Protein AF-A0A350P9X5-F1 (afdb_monomer)

Radius of gyration: 18.27 Å; Cα contacts (8 Å, |Δi|>4): 72; chains: 1; bounding box: 36×51×40 Å

Sequence (80 aa):
MTELPNRRPCITQDVAEGLVVTVSYHPETDEPCEVFLTGRGPKASDSPMAEALYELGVTASKLIQREFEDEQITRFNKTS

Organism: NCBI:txid589873

Foldseek 3Di:
DPDDPDPFDKDWDDDPPQKIKIWGADSPPRHTDDIDIDGDDDDDPDDVVVVVNVVVVVVVVCVVVVVVVVVVVVVVVPPD

Structure (mmCIF, N/CA/C/O backbone):
data_AF-A0A350P9X5-F1
#
_entry.id   AF-A0A350P9X5-F1
#
loop_
_atom_site.group_PDB
_atom_site.id
_atom_site.type_symbol
_atom_site.label_atom_id
_atom_site.label_alt_id
_atom_site.label_comp_id
_atom_site.label_asym_id
_atom_site.label_entity_id
_atom_site.label_seq_id
_atom_site.pdbx_PDB_ins_code
_atom_site.Cartn_x
_atom_site.Cartn_y
_atom_site.Cartn_z
_atom_site.occupancy
_atom_site.B_iso_or_equiv
_atom_site.auth_seq_id
_atom_site.auth_comp_id
_atom_site.auth_asym_id
_atom_site.auth_atom_id
_atom_site.pdbx_PDB_model_num
ATOM 1 N N . MET A 1 1 ? -16.010 -12.332 26.127 1.00 44.16 1 MET A N 1
ATOM 2 C CA . MET A 1 1 ? -14.881 -12.339 25.177 1.00 44.16 1 MET A CA 1
ATOM 3 C C . MET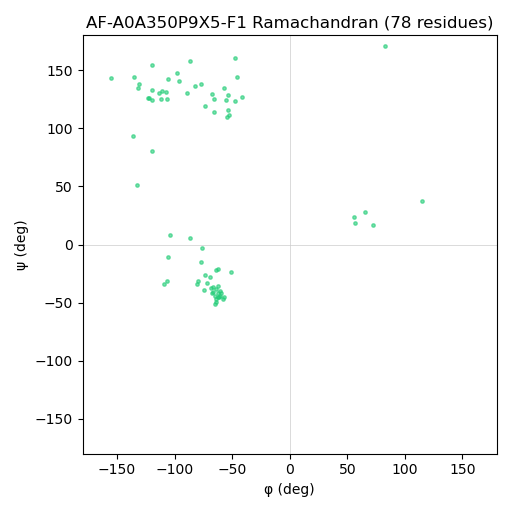 A 1 1 ? -15.342 -11.516 23.995 1.00 44.16 1 MET A C 1
ATOM 5 O O . MET A 1 1 ? -16.328 -11.902 23.388 1.00 44.16 1 MET A O 1
ATOM 9 N N . THR A 1 2 ? -14.759 -10.344 23.761 1.00 54.88 2 THR A N 1
ATOM 10 C CA . THR A 1 2 ? -15.020 -9.575 22.540 1.00 54.88 2 THR A CA 1
ATOM 11 C C . THR A 1 2 ? -14.476 -10.397 21.380 1.00 54.88 2 THR A C 1
ATOM 13 O O . THR A 1 2 ? -13.279 -10.681 21.348 1.00 54.88 2 THR A O 1
ATOM 16 N N . GLU A 1 3 ? -15.359 -10.878 20.505 1.00 59.97 3 GLU A N 1
ATOM 17 C CA . GLU A 1 3 ? -14.954 -11.542 19.269 1.00 59.97 3 GLU A CA 1
ATOM 18 C C . GLU A 1 3 ? -14.003 -10.589 18.540 1.00 59.97 3 GLU A C 1
ATOM 20 O O . GLU A 1 3 ? -14.364 -9.455 18.228 1.00 59.97 3 GLU A O 1
ATOM 25 N N . LEU A 1 4 ? -12.741 -11.000 18.385 1.00 56.28 4 LEU A N 1
ATOM 26 C CA . LEU A 1 4 ? -11.762 -10.229 17.627 1.00 56.28 4 LEU A CA 1
ATOM 27 C C . LEU A 1 4 ? -12.361 -10.018 16.234 1.00 56.28 4 LEU A C 1
ATOM 29 O O . LEU A 1 4 ? -12.740 -11.021 15.620 1.00 56.28 4 LEU A O 1
ATOM 33 N N . PRO A 1 5 ? -12.495 -8.768 15.751 1.00 56.50 5 PRO A N 1
ATOM 34 C CA . PRO A 1 5 ? -13.164 -8.515 14.490 1.00 56.50 5 PRO A CA 1
ATOM 35 C C . PRO A 1 5 ? -12.519 -9.378 13.413 1.00 56.50 5 PRO A C 1
ATOM 37 O O . PRO A 1 5 ? -11.290 -9.431 13.278 1.00 56.50 5 PRO A O 1
ATOM 40 N N . ASN A 1 6 ? -13.381 -10.105 12.704 1.00 61.66 6 ASN A N 1
ATOM 41 C CA . ASN A 1 6 ? -13.027 -10.926 11.557 1.00 61.66 6 ASN A CA 1
ATOM 42 C C . ASN A 1 6 ? -12.097 -10.114 10.640 1.00 61.66 6 ASN A C 1
ATOM 44 O O . ASN A 1 6 ? -12.251 -8.892 10.554 1.00 61.66 6 ASN A O 1
ATOM 48 N N . ARG A 1 7 ? -11.109 -10.761 9.996 1.00 63.41 7 ARG A N 1
ATOM 49 C CA . ARG A 1 7 ? -10.130 -10.066 9.131 1.00 63.41 7 ARG A CA 1
ATOM 50 C C . ARG A 1 7 ? -10.847 -9.013 8.279 1.00 63.41 7 ARG A C 1
ATOM 52 O O . ARG A 1 7 ? -11.827 -9.358 7.623 1.00 63.41 7 ARG A O 1
ATOM 59 N N . ARG A 1 8 ? -10.365 -7.761 8.311 1.00 72.06 8 ARG A N 1
ATOM 60 C CA . ARG A 1 8 ? -10.955 -6.650 7.546 1.00 72.06 8 ARG A CA 1
ATOM 61 C C . ARG A 1 8 ? -11.194 -7.112 6.100 1.00 72.06 8 ARG A C 1
ATOM 63 O O . ARG A 1 8 ? -10.231 -7.590 5.490 1.00 72.06 8 ARG A O 1
ATOM 70 N N . PRO A 1 9 ? -12.428 -7.031 5.569 1.00 82.62 9 PRO A N 1
ATOM 71 C CA . PRO A 1 9 ? -12.686 -7.378 4.180 1.00 82.62 9 PRO A CA 1
ATOM 72 C C . PRO A 1 9 ? -11.805 -6.514 3.281 1.00 82.62 9 PRO A C 1
ATOM 74 O O . PRO A 1 9 ? -11.660 -5.312 3.507 1.00 82.62 9 PRO A O 1
ATOM 77 N N . CYS A 1 10 ? -11.170 -7.136 2.291 1.00 86.06 10 CYS A N 1
ATOM 78 C CA . CYS A 1 10 ? -10.304 -6.435 1.358 1.00 86.06 10 CYS A CA 1
ATOM 79 C C . CYS A 1 10 ? -10.563 -6.870 -0.083 1.00 86.06 10 CYS A C 1
ATOM 81 O O . CYS A 1 10 ? -10.844 -8.035 -0.366 1.00 86.06 10 CYS A O 1
ATOM 83 N N . ILE A 1 11 ? -10.454 -5.911 -0.997 1.00 86.75 11 ILE A N 1
ATOM 84 C CA . ILE A 1 11 ? -10.562 -6.119 -2.439 1.00 86.75 11 ILE A CA 1
ATOM 85 C C . ILE A 1 11 ? -9.197 -5.819 -3.036 1.00 86.75 11 ILE A C 1
ATOM 87 O O . ILE A 1 11 ? -8.614 -4.781 -2.739 1.00 86.75 11 ILE A O 1
ATOM 91 N N . THR A 1 12 ? -8.683 -6.727 -3.865 1.00 87.81 12 THR A N 1
ATOM 92 C CA . THR A 1 12 ? -7.389 -6.576 -4.539 1.00 87.81 12 THR A CA 1
ATOM 93 C C . THR A 1 12 ? -7.583 -6.590 -6.048 1.00 87.81 12 THR A C 1
ATOM 95 O O . THR A 1 12 ? -8.280 -7.465 -6.559 1.00 87.81 12 THR A O 1
ATOM 98 N N . GLN A 1 13 ? -6.965 -5.643 -6.750 1.00 84.06 13 GLN A N 1
ATOM 99 C CA . GLN A 1 13 ? -6.946 -5.589 -8.208 1.00 84.06 13 GLN A CA 1
ATOM 100 C C . GLN A 1 13 ? -5.528 -5.388 -8.736 1.00 84.06 13 GLN A C 1
ATOM 102 O O . GLN A 1 13 ? -4.770 -4.570 -8.211 1.00 84.06 13 GLN A O 1
ATOM 107 N N . ASP A 1 14 ? -5.202 -6.113 -9.804 1.00 81.06 14 ASP A N 1
ATOM 108 C CA . ASP A 1 14 ? -4.028 -5.841 -10.623 1.00 81.06 14 ASP A CA 1
ATOM 109 C C . ASP A 1 14 ? -4.288 -4.592 -11.474 1.00 81.06 14 ASP A C 1
ATOM 111 O O . ASP A 1 14 ? -5.206 -4.533 -12.294 1.00 81.06 14 ASP A O 1
ATOM 115 N N . VAL A 1 15 ? -3.456 -3.586 -11.264 1.00 71.38 15 VAL A N 1
ATOM 116 C CA . VAL A 1 15 ? -3.298 -2.413 -12.113 1.00 71.38 15 VAL A CA 1
ATOM 117 C C . VAL A 1 15 ? -2.082 -2.670 -13.008 1.00 71.38 15 VAL A C 1
ATOM 119 O O . VAL A 1 15 ? -1.163 -3.401 -12.648 1.00 71.38 15 VAL A O 1
ATOM 122 N N . ALA A 1 16 ? -2.104 -2.142 -14.230 1.00 66.31 16 ALA A N 1
ATOM 123 C CA . ALA A 1 16 ? -1.066 -2.384 -15.232 1.00 66.31 16 ALA A CA 1
ATOM 124 C C . ALA A 1 16 ? 0.374 -2.220 -14.689 1.00 66.31 16 ALA A C 1
ATOM 126 O O . ALA A 1 16 ? 0.603 -1.564 -13.674 1.00 66.31 16 ALA A O 1
ATOM 127 N N . GLU A 1 17 ? 1.351 -2.792 -15.400 1.00 69.38 17 GLU A N 1
ATOM 128 C CA . GLU A 1 17 ? 2.780 -2.736 -15.029 1.00 69.38 17 GLU A CA 1
ATOM 129 C C . GLU A 1 17 ? 3.120 -3.463 -13.712 1.00 69.38 17 GLU A C 1
ATOM 131 O O . GLU A 1 17 ? 4.077 -3.122 -13.019 1.00 69.38 17 GLU A O 1
ATOM 136 N N . GLY A 1 18 ? 2.334 -4.485 -13.354 1.00 71.81 18 GLY A N 1
ATOM 137 C CA . GLY A 1 18 ? 2.587 -5.308 -12.167 1.00 71.81 18 GLY A CA 1
ATOM 138 C C . GLY A 1 18 ? 2.301 -4.591 -10.846 1.00 71.81 18 GLY A C 1
ATOM 139 O O . GLY A 1 18 ? 2.773 -5.040 -9.799 1.00 71.81 18 GLY A O 1
ATOM 140 N N . LEU A 1 19 ? 1.550 -3.487 -10.872 1.00 77.12 19 LEU A N 1
ATOM 141 C CA . LEU A 1 19 ? 1.063 -2.811 -9.676 1.00 77.12 19 LEU A CA 1
ATOM 142 C C . LEU A 1 19 ? -0.198 -3.509 -9.168 1.00 77.12 19 LEU A C 1
ATOM 144 O O . LEU A 1 19 ? -1.109 -3.807 -9.918 1.00 77.12 19 LEU A O 1
ATOM 148 N N . VAL A 1 20 ? -0.301 -3.726 -7.871 1.00 83.19 20 VAL A N 1
ATOM 149 C CA . VAL A 1 20 ? -1.471 -4.329 -7.242 1.00 83.19 20 VAL A CA 1
ATOM 150 C C . VAL A 1 20 ? -1.997 -3.364 -6.200 1.00 83.19 20 VAL A C 1
ATOM 152 O O . VAL A 1 20 ? -1.254 -2.939 -5.313 1.00 83.19 20 VAL A O 1
ATOM 155 N N . VAL A 1 21 ? -3.279 -3.032 -6.304 1.00 82.81 21 VAL A N 1
ATOM 156 C CA . VAL A 1 21 ? -3.984 -2.155 -5.371 1.00 82.81 21 VAL A CA 1
ATOM 157 C C . VAL A 1 21 ? -4.910 -3.003 -4.518 1.00 82.81 21 VAL A C 1
ATOM 159 O O . VAL A 1 21 ? -5.757 -3.723 -5.043 1.00 82.81 21 VAL A O 1
ATOM 162 N N . THR A 1 22 ? -4.778 -2.889 -3.203 1.00 86.62 22 THR A N 1
ATOM 163 C CA . THR A 1 22 ? -5.662 -3.533 -2.235 1.00 86.62 22 THR A CA 1
ATOM 164 C C . THR A 1 22 ? -6.341 -2.469 -1.387 1.00 86.62 22 THR A C 1
ATOM 166 O O . THR A 1 22 ? -5.663 -1.679 -0.742 1.00 86.62 22 THR A O 1
ATOM 169 N N . VAL A 1 23 ? -7.671 -2.461 -1.341 1.00 85.56 23 VAL A N 1
ATOM 170 C CA . VAL A 1 23 ? -8.453 -1.596 -0.444 1.00 85.56 23 VAL A CA 1
ATOM 171 C C . VAL A 1 23 ? -9.054 -2.456 0.659 1.00 85.56 23 VAL A C 1
ATOM 173 O O . VAL A 1 23 ? -9.628 -3.505 0.372 1.00 85.56 23 VAL A O 1
ATOM 176 N N . SER A 1 24 ? -8.909 -2.024 1.909 1.00 84.75 24 SER A N 1
ATOM 177 C CA . SER A 1 24 ? -9.510 -2.657 3.085 1.00 84.75 24 SER A CA 1
ATOM 178 C C . SER A 1 24 ? -10.679 -1.824 3.598 1.00 84.75 24 SER A C 1
ATOM 180 O O . SER A 1 24 ? -10.600 -0.594 3.625 1.00 84.75 24 SER A O 1
ATOM 182 N N . TYR A 1 25 ? -11.728 -2.497 4.058 1.00 83.12 25 TYR A N 1
ATOM 183 C CA . TYR A 1 25 ? -12.985 -1.886 4.483 1.00 83.12 25 TYR A CA 1
ATOM 184 C C . TYR A 1 25 ? -13.283 -2.185 5.955 1.00 83.12 25 TYR A C 1
ATOM 186 O O . TYR A 1 25 ? -12.807 -3.178 6.522 1.00 83.12 25 TYR A O 1
ATOM 194 N N . HIS A 1 26 ? -14.057 -1.308 6.592 1.00 84.88 26 HIS A N 1
ATOM 195 C CA . HIS A 1 26 ? -14.530 -1.503 7.954 1.00 84.88 26 HIS A CA 1
ATOM 196 C C . HIS A 1 26 ? -15.523 -2.675 7.981 1.00 84.88 26 HIS A C 1
ATOM 198 O O . HIS A 1 26 ? -16.472 -2.676 7.198 1.00 84.88 26 HIS A O 1
ATOM 204 N N . PRO A 1 27 ? -15.363 -3.662 8.878 1.00 81.88 27 PRO A N 1
ATOM 205 C CA . PRO A 1 27 ? -16.165 -4.886 8.842 1.00 81.88 27 PRO A CA 1
ATOM 206 C C . PRO A 1 27 ? -17.665 -4.665 9.088 1.00 81.88 27 PRO A C 1
ATOM 208 O O . PRO A 1 2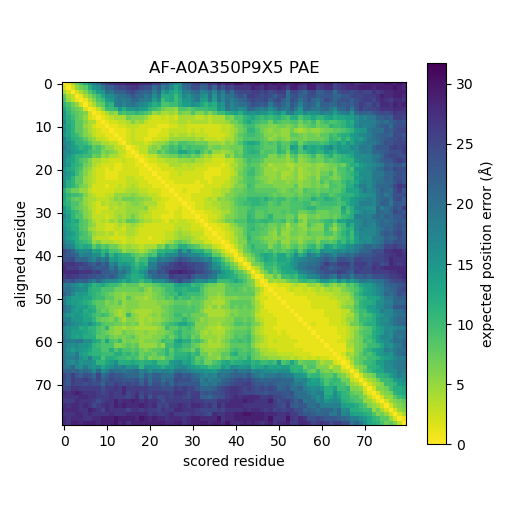7 ? -18.463 -5.514 8.704 1.00 81.88 27 PRO A O 1
ATOM 211 N N . GLU A 1 28 ? -18.050 -3.556 9.726 1.00 84.50 28 GLU A N 1
ATOM 212 C CA . GLU A 1 28 ? -19.452 -3.274 10.073 1.00 84.50 28 GLU A CA 1
ATOM 213 C C . GLU A 1 28 ? -20.093 -2.186 9.208 1.00 84.50 28 GLU A C 1
ATOM 215 O O . GLU A 1 28 ? -21.298 -2.221 8.981 1.00 84.50 28 GLU A O 1
ATOM 220 N N . THR A 1 29 ? -19.309 -1.211 8.739 1.00 86.31 29 THR A N 1
ATOM 221 C CA . THR A 1 29 ? -19.834 -0.043 8.003 1.00 86.31 29 THR A CA 1
ATOM 222 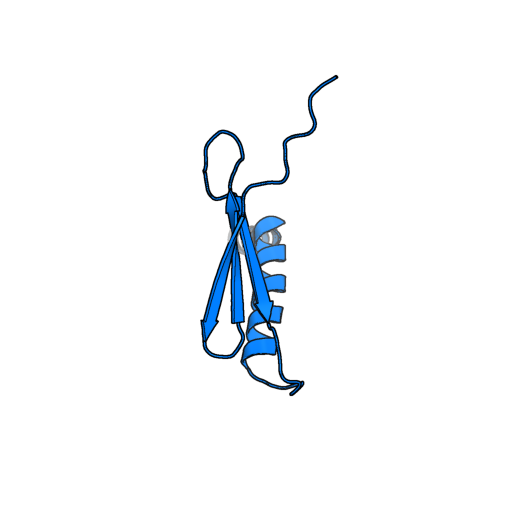C C . THR A 1 29 ? -19.539 -0.114 6.512 1.00 86.31 29 THR A C 1
ATOM 224 O O . THR A 1 29 ? -20.087 0.680 5.757 1.00 86.31 29 THR A O 1
ATOM 227 N N . ASP A 1 30 ? -18.682 -1.050 6.090 1.00 80.75 30 ASP A N 1
ATOM 228 C CA . ASP A 1 30 ? -18.166 -1.173 4.722 1.00 80.75 30 ASP A CA 1
ATOM 229 C C . ASP A 1 30 ? -17.470 0.103 4.212 1.00 80.75 30 ASP A C 1
ATOM 231 O O . ASP A 1 30 ? -17.263 0.304 3.018 1.00 80.75 30 ASP A O 1
ATOM 235 N N . GLU A 1 31 ? -17.072 0.992 5.124 1.00 80.12 31 GLU A N 1
ATOM 236 C CA . GLU A 1 31 ? -16.361 2.214 4.770 1.00 80.12 31 GLU A CA 1
ATOM 237 C C . GLU A 1 31 ? -14.888 1.903 4.462 1.00 80.12 31 GLU A C 1
ATOM 239 O O . GLU A 1 31 ? -14.250 1.126 5.184 1.00 80.12 31 GLU A O 1
ATOM 244 N N . PRO A 1 32 ? -14.306 2.503 3.408 1.00 79.00 32 PRO A N 1
ATOM 245 C CA . PRO A 1 32 ? -12.910 2.281 3.060 1.00 79.00 32 PRO A CA 1
ATOM 246 C C . PRO A 1 32 ? -11.998 2.845 4.152 1.00 79.00 32 PRO A C 1
ATOM 248 O O . PRO A 1 32 ? -12.071 4.021 4.502 1.00 79.00 32 PRO A O 1
ATOM 251 N N . CYS A 1 33 ? -11.119 1.996 4.677 1.00 80.06 33 CYS A N 1
ATOM 252 C CA . CYS A 1 33 ? -10.252 2.322 5.809 1.00 80.06 33 CYS A CA 1
ATOM 253 C C . CYS A 1 33 ? -8.782 2.469 5.413 1.00 80.06 33 CYS A C 1
ATOM 255 O O . CYS A 1 33 ? -8.055 3.242 6.029 1.00 80.06 33 CYS A O 1
ATOM 257 N N . GLU A 1 34 ? -8.318 1.686 4.439 1.00 79.25 34 GLU A N 1
ATOM 258 C CA . GLU A 1 34 ? -6.890 1.572 4.138 1.00 79.25 34 GLU A CA 1
ATOM 259 C C . GLU A 1 34 ? -6.663 1.150 2.688 1.00 79.25 34 GLU A C 1
ATOM 261 O O . GLU A 1 34 ? -7.407 0.326 2.155 1.00 79.25 34 GLU A O 1
ATOM 266 N N . VAL A 1 35 ? -5.617 1.690 2.061 1.00 81.25 35 VAL A N 1
ATOM 267 C CA . VAL A 1 35 ? -5.182 1.310 0.713 1.00 81.25 35 VAL A CA 1
ATOM 268 C C . VAL A 1 35 ? -3.730 0.852 0.777 1.00 81.25 35 VAL A C 1
ATOM 270 O O . VAL A 1 35 ? -2.866 1.582 1.252 1.00 81.25 35 VAL A O 1
ATOM 273 N N . PHE A 1 36 ? -3.459 -0.345 0.265 1.00 82.56 36 PHE A N 1
ATOM 274 C CA . PHE A 1 36 ? -2.126 -0.907 0.101 1.00 82.56 36 PHE A CA 1
ATOM 275 C C . PHE A 1 36 ? -1.777 -1.001 -1.379 1.00 82.56 36 PHE A C 1
ATOM 277 O O . PHE A 1 36 ? -2.548 -1.527 -2.179 1.00 82.56 36 PHE A O 1
ATOM 284 N N . LEU A 1 37 ? -0.584 -0.534 -1.729 1.00 81.88 37 LEU A N 1
ATOM 285 C CA . LEU A 1 37 ? -0.021 -0.650 -3.068 1.00 81.88 37 LEU A CA 1
ATOM 286 C C . LEU A 1 37 ? 1.164 -1.611 -3.009 1.00 81.88 37 LEU A C 1
ATOM 288 O O . LEU A 1 37 ? 2.074 -1.428 -2.203 1.00 81.88 37 LEU A O 1
ATOM 292 N N . THR A 1 38 ? 1.157 -2.649 -3.841 1.00 76.56 38 THR A N 1
ATOM 293 C CA . THR A 1 38 ? 2.246 -3.634 -3.899 1.00 76.56 38 THR A CA 1
ATOM 294 C C . THR A 1 38 ? 2.671 -3.875 -5.339 1.00 76.56 38 THR A C 1
ATOM 296 O O . THR A 1 38 ? 1.829 -4.043 -6.208 1.00 76.56 38 THR A O 1
ATOM 299 N N . GLY A 1 39 ? 3.973 -3.903 -5.616 1.00 72.31 39 GLY A N 1
ATOM 300 C CA . GLY A 1 39 ? 4.489 -4.321 -6.923 1.00 72.31 39 GLY A CA 1
ATOM 301 C C . GLY A 1 39 ? 4.740 -5.831 -6.956 1.00 72.31 39 GLY A C 1
ATOM 302 O O . GLY A 1 39 ? 5.408 -6.357 -6.063 1.00 7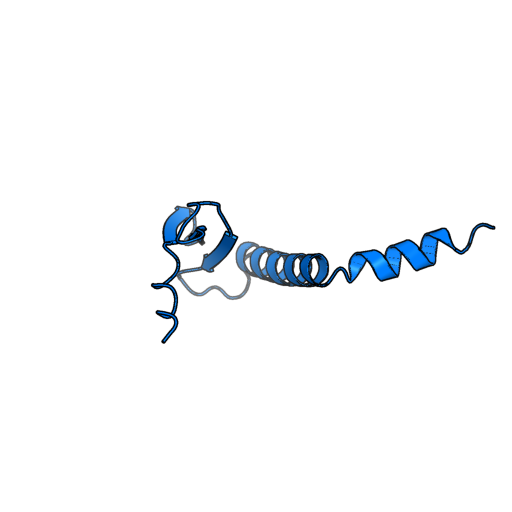2.31 39 GLY A O 1
ATOM 303 N N . ARG A 1 40 ? 4.246 -6.546 -7.974 1.00 65.00 40 ARG A N 1
ATOM 304 C CA . ARG A 1 40 ? 4.489 -7.985 -8.193 1.00 65.00 40 ARG A CA 1
ATOM 305 C C . ARG A 1 40 ? 5.181 -8.258 -9.547 1.00 65.00 40 ARG A C 1
ATOM 307 O O . ARG A 1 40 ? 4.556 -8.722 -10.490 1.00 65.00 40 ARG A O 1
ATOM 314 N N . GLY A 1 41 ? 6.511 -8.074 -9.575 1.00 60.34 41 GLY A N 1
ATOM 315 C CA . GLY A 1 41 ? 7.471 -8.585 -10.589 1.00 60.34 41 GLY A CA 1
ATOM 316 C C . GLY A 1 41 ? 7.625 -7.770 -11.894 1.00 60.34 41 GLY A C 1
ATOM 317 O O . GLY A 1 41 ? 6.818 -6.882 -12.129 1.00 60.34 41 GLY A O 1
ATOM 318 N N . PRO A 1 42 ? 8.617 -8.075 -12.774 1.00 50.12 42 PRO A N 1
ATOM 319 C CA . PRO A 1 42 ? 9.915 -8.713 -12.539 1.00 50.12 42 PRO A CA 1
ATOM 320 C C . PRO A 1 42 ? 10.989 -7.676 -12.141 1.00 50.12 42 PRO A C 1
ATOM 322 O O . PRO A 1 42 ? 10.877 -6.484 -12.402 1.00 50.12 42 PRO A O 1
ATOM 325 N N . LYS A 1 43 ? 12.050 -8.148 -11.482 1.00 61.94 43 LYS A N 1
ATOM 326 C CA . LYS A 1 43 ? 13.158 -7.340 -10.955 1.00 61.94 43 LYS A CA 1
ATOM 327 C C . LYS A 1 43 ? 13.819 -6.454 -12.026 1.00 61.94 43 LYS A C 1
ATOM 329 O O . LYS A 1 43 ? 14.602 -6.949 -12.829 1.00 61.94 43 LYS A O 1
ATOM 334 N N . ALA A 1 44 ? 13.610 -5.150 -11.918 1.00 49.88 44 ALA A N 1
ATOM 335 C CA . ALA A 1 44 ? 14.600 -4.132 -12.243 1.00 49.88 44 ALA A CA 1
ATOM 336 C C . ALA A 1 44 ? 14.537 -3.104 -11.109 1.00 49.88 44 ALA A C 1
ATOM 338 O O . ALA A 1 44 ? 13.665 -2.240 -11.075 1.00 49.88 44 ALA A O 1
ATOM 339 N N . SER A 1 45 ? 15.391 -3.294 -10.104 1.00 55.09 45 SER A N 1
ATOM 340 C CA . SER A 1 45 ? 15.755 -2.227 -9.174 1.00 55.09 45 SER A CA 1
ATOM 341 C C . SER A 1 45 ? 16.216 -1.038 -10.020 1.00 55.09 45 SER A C 1
ATOM 343 O O . SER A 1 45 ? 17.229 -1.200 -10.694 1.00 55.09 45 SER A O 1
ATOM 345 N N . ASP A 1 46 ? 15.432 0.047 -10.028 1.00 55.06 46 ASP A N 1
ATOM 346 C CA . ASP A 1 46 ? 15.594 1.312 -10.787 1.00 55.06 46 ASP A CA 1
ATOM 347 C C . ASP A 1 46 ? 14.501 1.591 -11.842 1.00 55.06 46 ASP A C 1
ATOM 349 O O . ASP A 1 46 ? 14.776 2.138 -12.910 1.00 55.06 46 ASP A O 1
ATOM 353 N N . SER A 1 47 ? 13.233 1.252 -11.570 1.00 65.44 47 SER A N 1
ATOM 354 C CA . SER A 1 47 ? 12.117 1.831 -12.332 1.00 65.44 47 SER A CA 1
ATOM 355 C C . SER A 1 47 ? 11.524 3.040 -11.589 1.00 65.44 47 SER A C 1
ATOM 357 O O . SER A 1 47 ? 11.359 2.973 -10.367 1.00 65.44 47 SER A O 1
ATOM 359 N N . PRO A 1 48 ? 11.132 4.121 -12.293 1.00 73.12 48 PRO A N 1
ATOM 360 C CA . PRO A 1 48 ? 10.436 5.269 -11.697 1.00 73.12 48 PRO A CA 1
ATOM 361 C C . PRO A 1 48 ? 9.203 4.893 -10.855 1.00 73.1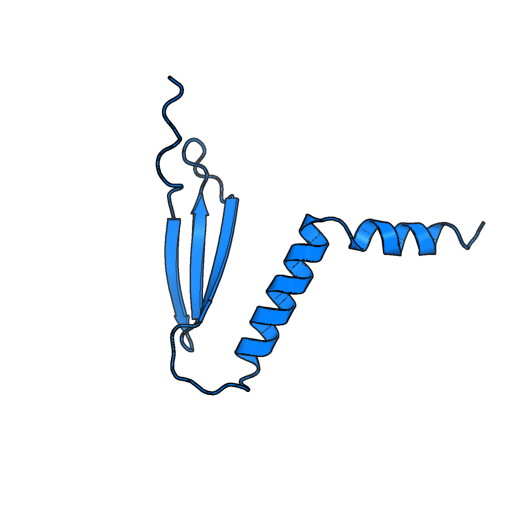2 48 PRO A C 1
ATOM 363 O O . PRO A 1 48 ? 8.809 5.632 -9.959 1.00 73.12 48 PRO A O 1
ATOM 366 N N . MET A 1 49 ? 8.604 3.723 -11.109 1.00 74.00 49 MET A N 1
ATOM 367 C CA . MET A 1 49 ? 7.491 3.186 -10.323 1.00 74.00 49 MET A CA 1
ATOM 368 C C . MET A 1 49 ? 7.910 2.809 -8.895 1.00 74.00 49 MET A C 1
ATOM 370 O O . MET A 1 49 ? 7.175 3.081 -7.950 1.00 74.00 49 MET A O 1
ATOM 374 N N . ALA A 1 50 ? 9.081 2.193 -8.715 1.00 73.31 50 ALA A N 1
ATOM 375 C CA . ALA A 1 50 ? 9.563 1.808 -7.390 1.00 73.31 50 ALA A CA 1
ATOM 376 C C . ALA A 1 50 ? 9.882 3.041 -6.528 1.00 73.31 50 ALA A C 1
ATOM 378 O O . ALA A 1 50 ? 9.527 3.072 -5.351 1.00 73.31 50 ALA A O 1
ATOM 379 N N . GLU A 1 51 ? 10.486 4.068 -7.134 1.00 76.69 51 GLU A N 1
ATOM 380 C CA . GLU A 1 51 ? 10.747 5.359 -6.488 1.00 76.69 51 GLU A CA 1
ATOM 381 C C . GLU A 1 51 ? 9.438 6.073 -6.124 1.00 76.69 51 GLU A C 1
ATOM 383 O O . GLU A 1 51 ? 9.255 6.476 -4.978 1.00 76.69 51 GLU A O 1
ATOM 388 N N . ALA A 1 52 ? 8.474 6.131 -7.049 1.00 77.44 52 ALA A N 1
ATOM 389 C CA . ALA A 1 52 ? 7.168 6.732 -6.790 1.00 77.44 52 ALA A CA 1
ATOM 390 C C . ALA A 1 52 ? 6.399 6.029 -5.656 1.00 77.44 52 ALA A C 1
ATOM 392 O O . ALA A 1 52 ? 5.773 6.697 -4.835 1.00 77.44 52 ALA A O 1
ATOM 393 N N . LEU A 1 53 ? 6.455 4.694 -5.578 1.00 77.44 53 LEU A N 1
ATOM 394 C CA . LEU A 1 53 ? 5.822 3.932 -4.493 1.00 77.44 53 LEU A CA 1
ATOM 395 C C . LEU A 1 53 ? 6.509 4.170 -3.141 1.00 77.44 53 LEU A C 1
ATOM 397 O O . LEU A 1 53 ? 5.826 4.246 -2.118 1.00 77.44 53 LEU A O 1
ATOM 401 N N . TYR A 1 54 ? 7.837 4.305 -3.129 1.00 76.38 54 TYR A N 1
ATOM 402 C CA . TYR A 1 54 ? 8.589 4.645 -1.923 1.00 76.38 54 TYR A CA 1
ATOM 403 C C . TYR A 1 54 ? 8.241 6.054 -1.419 1.00 76.38 54 TYR A C 1
ATOM 405 O O . TYR A 1 54 ? 7.852 6.203 -0.259 1.00 76.38 54 TYR A O 1
ATOM 413 N N . GLU A 1 55 ? 8.303 7.065 -2.292 1.00 81.62 55 GLU A N 1
ATOM 414 C CA . GLU A 1 55 ? 7.952 8.450 -1.950 1.00 81.62 55 GLU A CA 1
ATOM 415 C C . GLU A 1 55 ? 6.502 8.557 -1.473 1.00 81.62 55 GLU A C 1
ATOM 417 O O . GLU A 1 55 ? 6.233 9.179 -0.446 1.00 81.62 55 GLU A O 1
ATOM 422 N N . LEU A 1 56 ? 5.569 7.862 -2.134 1.00 82.44 56 LEU A N 1
ATOM 423 C CA . LEU A 1 56 ? 4.178 7.786 -1.690 1.00 82.44 56 LEU A CA 1
ATOM 424 C C . LEU A 1 56 ? 4.065 7.248 -0.257 1.00 82.44 56 LEU A C 1
ATOM 426 O O . LEU A 1 56 ? 3.340 7.828 0.551 1.00 82.44 56 LEU A O 1
ATOM 430 N N . GLY A 1 57 ? 4.790 6.176 0.078 1.00 76.12 57 GLY A N 1
ATOM 431 C CA . GLY A 1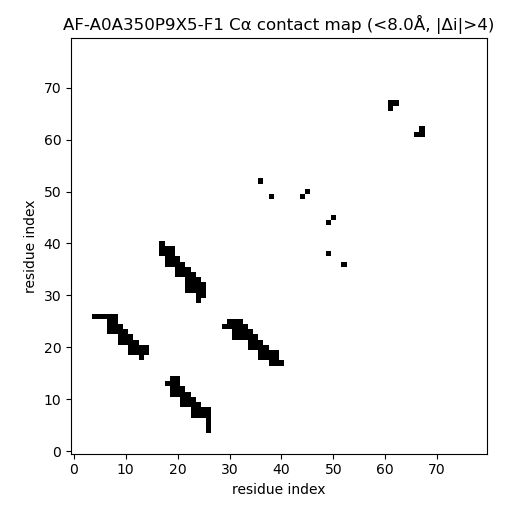 57 ? 4.797 5.607 1.427 1.00 76.12 57 GLY A CA 1
ATOM 432 C C . GLY A 1 57 ? 5.334 6.581 2.480 1.00 76.12 57 GLY A C 1
ATOM 433 O O . GLY A 1 57 ? 4.714 6.762 3.532 1.00 76.12 57 GLY A O 1
ATOM 4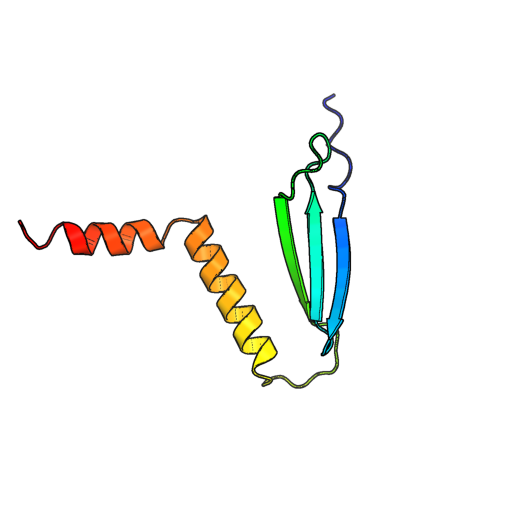34 N N . VAL A 1 58 ? 6.450 7.257 2.186 1.00 79.31 58 VAL A N 1
ATOM 435 C CA . VAL A 1 58 ? 7.047 8.263 3.080 1.00 79.31 58 VAL A CA 1
ATOM 436 C C . VAL A 1 58 ? 6.103 9.452 3.268 1.00 79.31 58 VAL A C 1
ATOM 438 O O . VAL A 1 58 ? 5.828 9.839 4.405 1.00 79.31 58 VAL A O 1
ATOM 441 N N . THR A 1 59 ? 5.568 10.023 2.186 1.00 78.50 59 THR A N 1
ATOM 442 C CA . THR A 1 59 ? 4.641 11.160 2.246 1.00 78.50 59 THR A CA 1
ATOM 443 C C . THR A 1 59 ? 3.363 10.803 2.998 1.00 78.50 59 THR A C 1
ATOM 445 O O . THR A 1 59 ? 2.944 11.564 3.870 1.00 78.50 59 THR A O 1
ATOM 448 N N . ALA A 1 60 ? 2.762 9.644 2.718 1.00 77.25 60 ALA A N 1
ATOM 449 C CA . ALA A 1 60 ? 1.569 9.186 3.424 1.00 77.25 60 ALA A CA 1
ATOM 450 C C . ALA A 1 60 ? 1.835 9.011 4.927 1.00 77.25 60 ALA A C 1
ATOM 452 O O . ALA A 1 60 ? 1.053 9.491 5.744 1.00 77.25 60 ALA A O 1
ATOM 453 N N . SER A 1 61 ? 2.969 8.406 5.300 1.00 70.81 61 SER A N 1
ATOM 454 C CA . SER A 1 61 ? 3.380 8.257 6.701 1.00 70.81 61 SER A CA 1
ATOM 455 C C . SER A 1 61 ? 3.489 9.608 7.415 1.00 70.81 61 SER A C 1
ATOM 457 O O . SER A 1 61 ? 2.935 9.780 8.500 1.00 70.81 61 SER A O 1
ATOM 459 N N . LYS A 1 62 ? 4.147 10.590 6.787 1.00 76.12 62 LYS A N 1
ATOM 460 C CA . LYS A 1 62 ? 4.288 11.947 7.336 1.00 76.12 62 LYS A CA 1
ATOM 461 C C . LYS A 1 62 ? 2.943 12.673 7.473 1.00 76.12 62 LYS A C 1
ATOM 463 O O . LYS A 1 62 ? 2.716 13.361 8.465 1.00 76.12 62 LYS A O 1
ATOM 468 N N . LEU A 1 63 ? 2.028 12.502 6.511 1.00 71.69 63 LEU A N 1
ATOM 469 C CA . LEU A 1 63 ? 0.669 13.062 6.574 1.00 71.69 63 LEU A CA 1
ATOM 470 C C . LEU A 1 63 ? -0.146 12.453 7.722 1.00 71.69 63 LEU A C 1
ATOM 472 O O . LEU A 1 63 ? -0.791 13.188 8.465 1.00 71.69 63 LEU A O 1
ATOM 476 N N . ILE A 1 64 ? -0.085 11.129 7.902 1.00 73.12 64 ILE A N 1
ATOM 477 C CA . ILE A 1 64 ? -0.784 10.417 8.986 1.00 73.12 64 ILE A CA 1
ATOM 478 C C . ILE A 1 64 ? -0.275 10.870 10.357 1.00 73.12 64 ILE A C 1
ATOM 480 O O . ILE A 1 64 ? -1.066 11.083 11.273 1.00 73.12 64 ILE A O 1
ATOM 484 N N . GLN A 1 65 ? 1.039 11.048 10.489 1.00 75.69 65 GLN A N 1
ATOM 485 C CA . GLN A 1 65 ? 1.672 11.515 11.723 1.00 75.69 65 GLN A CA 1
ATOM 486 C C . GLN A 1 65 ? 1.506 13.023 11.954 1.00 75.69 65 GLN A C 1
ATOM 488 O O . GLN A 1 65 ? 1.931 13.521 12.991 1.00 75.69 65 GLN A O 1
ATOM 493 N N . ARG A 1 66 ? 0.874 13.746 11.014 1.00 77.44 66 ARG A N 1
ATOM 494 C CA . ARG A 1 66 ? 0.737 15.211 11.024 1.00 77.44 66 ARG A CA 1
ATOM 495 C C . ARG A 1 66 ? 2.077 15.950 11.119 1.00 77.44 66 ARG A C 1
ATOM 497 O O . ARG A 1 66 ? 2.104 17.119 11.481 1.00 77.44 66 ARG A O 1
ATOM 504 N N . GLU A 1 67 ? 3.182 15.330 10.704 1.00 64.62 67 GLU A N 1
ATOM 505 C CA . GLU A 1 67 ? 4.519 15.951 10.745 1.00 64.62 67 GLU A CA 1
ATOM 506 C C . GLU A 1 67 ? 4.617 17.204 9.851 1.00 64.62 67 GLU A C 1
ATOM 508 O O . GLU A 1 67 ? 5.454 18.075 10.070 1.00 64.62 67 GLU A O 1
ATOM 513 N N . PHE A 1 68 ? 3.725 17.345 8.865 1.00 59.31 68 PHE A N 1
ATOM 514 C CA . PHE A 1 68 ? 3.613 18.561 8.052 1.00 59.31 68 PHE A CA 1
ATOM 515 C C . PHE A 1 68 ? 2.888 19.725 8.758 1.00 59.31 68 PHE A C 1
ATOM 517 O O . PHE A 1 68 ? 2.962 20.858 8.276 1.00 59.31 68 PHE A O 1
ATOM 524 N N . GLU A 1 69 ? 2.172 19.485 9.862 1.00 54.66 69 GLU A N 1
ATOM 525 C CA . GLU A 1 69 ? 1.544 20.552 10.655 1.00 54.66 69 GLU A CA 1
ATOM 526 C C . GLU A 1 69 ? 2.606 21.311 11.473 1.00 54.66 69 GLU A C 1
ATOM 528 O O . GLU A 1 69 ? 2.591 22.543 11.492 1.00 54.66 69 GLU A O 1
ATOM 533 N N . ASP A 1 70 ? 3.605 20.616 12.030 1.00 53.22 70 ASP A N 1
ATOM 534 C CA . ASP A 1 70 ? 4.681 21.225 12.831 1.00 53.22 70 ASP A CA 1
ATOM 535 C C . ASP A 1 70 ? 5.600 22.152 11.999 1.00 53.22 70 ASP A C 1
ATOM 537 O O . ASP A 1 70 ? 6.001 23.238 12.445 1.00 53.22 70 ASP A O 1
ATOM 541 N N . GLU A 1 71 ? 5.884 21.794 10.742 1.00 53.25 71 GLU A N 1
ATOM 542 C CA . GLU A 1 71 ? 6.676 22.637 9.832 1.00 53.25 71 GLU A CA 1
ATOM 543 C C . GLU A 1 71 ? 5.916 23.891 9.359 1.00 53.25 71 GLU A C 1
ATOM 545 O O . GLU A 1 71 ? 6.519 24.956 9.169 1.00 53.25 71 GLU A O 1
ATOM 550 N N . GLN A 1 72 ? 4.590 23.811 9.201 1.00 50.38 72 GLN A N 1
ATOM 551 C CA . GLN A 1 72 ? 3.774 24.955 8.783 1.00 50.38 72 GLN A CA 1
ATOM 552 C C . GLN A 1 72 ? 3.449 25.909 9.941 1.00 50.38 72 GLN A C 1
ATOM 554 O O . GLN A 1 72 ? 3.467 27.126 9.736 1.00 50.38 72 GLN A O 1
ATOM 559 N N . ILE A 1 73 ? 3.274 25.410 11.169 1.00 50.62 73 ILE A N 1
ATOM 560 C CA . ILE A 1 73 ? 3.102 26.253 12.367 1.00 50.62 73 ILE A CA 1
ATOM 561 C C . ILE A 1 73 ? 4.352 27.115 12.616 1.00 50.62 73 ILE A C 1
ATOM 563 O O . ILE A 1 73 ? 4.250 28.291 12.975 1.00 50.62 73 ILE A O 1
ATOM 567 N N . THR A 1 74 ? 5.546 26.589 12.328 1.00 48.25 74 THR A N 1
ATOM 568 C CA . THR A 1 74 ? 6.804 27.336 12.491 1.00 48.25 74 THR A CA 1
ATOM 569 C C . THR A 1 74 ? 6.956 28.485 11.478 1.00 48.25 74 THR A C 1
ATOM 571 O O . THR A 1 74 ? 7.591 29.498 11.780 1.00 48.25 74 THR A O 1
ATOM 574 N N . ARG A 1 75 ? 6.351 28.380 10.283 1.00 46.91 75 ARG A N 1
ATOM 575 C CA . ARG A 1 75 ? 6.362 29.460 9.275 1.00 46.91 75 ARG A CA 1
ATOM 576 C C . ARG A 1 75 ? 5.344 30.564 9.560 1.00 46.91 75 ARG A C 1
ATOM 578 O O . ARG A 1 75 ? 5.635 31.716 9.255 1.00 46.91 75 ARG A O 1
ATOM 585 N N . PHE A 1 76 ? 4.206 30.249 10.179 1.00 47.16 76 PHE A N 1
ATOM 586 C CA . PHE A 1 76 ? 3.199 31.256 10.540 1.00 47.16 76 PHE A CA 1
ATOM 587 C C . PHE A 1 76 ? 3.605 32.135 11.735 1.00 47.16 76 PHE A C 1
ATOM 589 O O . PHE A 1 76 ? 3.206 33.294 11.797 1.00 47.16 76 PHE A O 1
ATOM 596 N N . ASN A 1 77 ? 4.464 31.647 12.635 1.00 49.53 77 ASN A N 1
ATOM 597 C CA . ASN A 1 77 ? 4.883 32.396 13.830 1.00 49.53 77 ASN A CA 1
ATOM 598 C C . ASN A 1 77 ? 6.079 33.346 13.619 1.00 49.53 77 ASN A C 1
ATOM 600 O O . ASN A 1 77 ? 6.575 33.919 14.585 1.00 49.53 77 ASN A O 1
ATOM 604 N N . LYS A 1 78 ? 6.570 33.523 12.383 1.00 49.91 78 LYS A N 1
ATOM 605 C CA . LYS A 1 78 ? 7.730 34.392 12.088 1.00 49.91 78 LYS A CA 1
ATOM 606 C C . LYS A 1 78 ? 7.377 35.741 11.450 1.00 49.91 78 LYS A C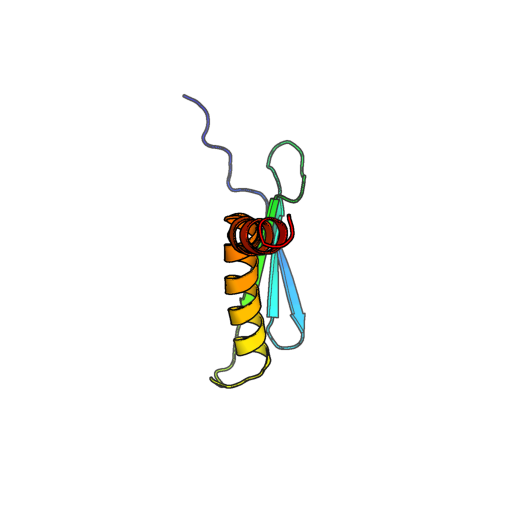 1
ATOM 608 O O . LYS A 1 78 ? 8.279 36.473 11.050 1.00 49.91 78 LYS A O 1
ATOM 613 N N . THR A 1 79 ? 6.092 36.078 11.375 1.00 49.31 79 THR A N 1
ATOM 614 C CA . THR A 1 79 ? 5.584 37.349 10.821 1.00 49.31 79 THR A CA 1
ATOM 615 C C . THR A 1 79 ? 4.550 38.005 11.737 1.00 49.31 79 THR A C 1
ATOM 617 O O . THR A 1 79 ? 3.455 38.364 11.307 1.00 49.31 79 THR A O 1
ATOM 620 N N . SER A 1 80 ? 4.881 38.170 13.016 1.00 44.53 80 SER A N 1
ATOM 621 C CA . SER A 1 80 ? 4.186 39.092 13.926 1.00 44.53 80 SER A CA 1
ATOM 622 C C . SER A 1 80 ? 5.190 39.820 14.802 1.00 44.53 80 SER A C 1
ATOM 624 O O . SER A 1 80 ? 6.183 39.170 15.200 1.00 44.53 80 SER A O 1
#

pLDDT: mean 70.05, std 12.95, range [44.16, 87.81]

Secondary structure (DSSP, 8-state):
---------EEEEEETTTEEEEEEE-TTT--EEEEEEEE-----TT-HHHHHHHHHHHHHHHHHTTHHHHHHHHHHTT--

Mean predicted aligned error: 12.27 Å

Nearest PDB structures (foldseek):
  5ovn-assembly1_B  TM=4.549E-01  e=6.747E-01  Feline immunodeficiency virus
  5hxb-assembly1_Y  TM=7.161E-01  e=2.533E+00  Homo sapiens
  6ozf-assembly1_A  TM=4.863E-01  e=3.061E+00  Thermotoga maritima
  6bvr-assembly1_A  TM=4.858E-01  e=7.394E+00  Cupriavidus metallidurans
  6ozi-assembly1_B  TM=2.827E-01  e=5.747E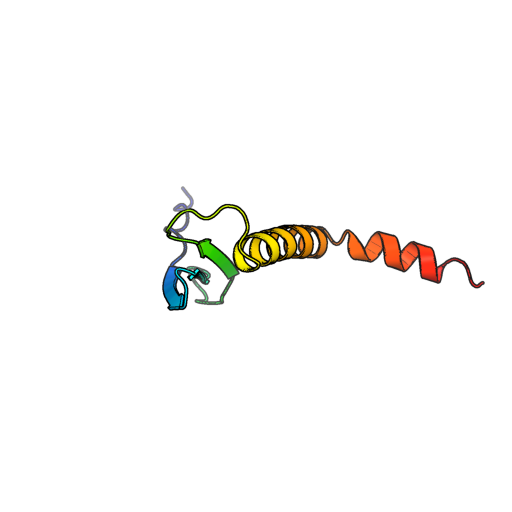+00  Ciona intestinalis

Solvent-accessible surface area (backbone atoms only — not comparable to full-atom values): 5007 Å² total; per-residue (Å²): 130,82,76,74,78,69,79,60,50,67,53,73,45,83,44,82,91,36,32,32,43,32,43,30,26,38,82,86,75,67,44,81,72,46,78,47,80,44,77,67,67,80,96,60,95,87,43,74,65,62,56,51,53,48,52,48,52,53,52,50,52,37,58,74,70,43,57,63,52,61,61,50,54,61,62,66,70,74,76,123